Protein AF-A0A2N2BFA3-F1 (afdb_monomer_lite)

Foldseek 3Di:
DVVLVVLVVVDDPSVVVSVVVCVVCCVVPNPVPPDVVVLVPDPCNVVVVVVCVVVD

Radius of gyration: 12.0 Å; chains: 1; bounding box: 28×23×29 Å

Structure (mmCIF, N/CA/C/O backbone):
data_AF-A0A2N2BFA3-F1
#
_entry.id   AF-A0A2N2BFA3-F1
#
loop_
_atom_site.group_PDB
_atom_site.id
_atom_site.type_symbol
_atom_site.label_atom_id
_atom_site.label_alt_id
_atom_site.label_comp_id
_atom_site.label_asym_id
_atom_site.label_entity_id
_atom_site.label_seq_id
_atom_site.pdbx_PDB_ins_code
_atom_site.Cartn_x
_atom_site.Cartn_y
_atom_site.Cartn_z
_atom_site.occupancy
_atom_site.B_iso_or_equiv
_atom_site.auth_seq_id
_atom_site.auth_comp_id
_atom_site.auth_asym_id
_atom_site.auth_atom_id
_atom_site.pdbx_PDB_model_num
ATOM 1 N N . VAL A 1 1 ? 2.489 -9.758 1.254 1.00 82.56 1 VAL A N 1
ATOM 2 C CA . VAL A 1 1 ? 3.365 -8.600 0.936 1.00 82.56 1 VAL A CA 1
ATOM 3 C C . VAL A 1 1 ? 4.163 -8.832 -0.338 1.00 82.56 1 VAL A C 1
ATOM 5 O O . VAL A 1 1 ? 4.101 -7.987 -1.217 1.00 82.56 1 VAL A O 1
ATOM 8 N N . GLU A 1 2 ? 4.839 -9.977 -0.483 1.00 93.31 2 GLU A N 1
ATOM 9 C CA . GLU A 1 2 ? 5.628 -10.318 -1.681 1.00 93.31 2 GLU A CA 1
ATOM 10 C C . GLU A 1 2 ? 4.880 -10.092 -3.005 1.00 93.31 2 GLU A C 1
ATOM 12 O O . GLU A 1 2 ? 5.408 -9.422 -3.885 1.00 93.31 2 GLU A O 1
ATOM 17 N N . ALA A 1 3 ? 3.618 -10.521 -3.113 1.00 94.56 3 ALA A N 1
ATOM 18 C CA . ALA A 1 3 ? 2.806 -10.297 -4.315 1.00 94.56 3 ALA A CA 1
ATOM 19 C C . ALA A 1 3 ? 2.657 -8.809 -4.707 1.00 94.56 3 ALA A C 1
ATOM 21 O O . ALA A 1 3 ? 2.700 -8.484 -5.890 1.00 94.56 3 ALA A O 1
ATOM 22 N N . LEU A 1 4 ? 2.525 -7.896 -3.734 1.00 95.19 4 LEU A N 1
ATOM 23 C CA . LEU A 1 4 ? 2.436 -6.452 -3.997 1.00 95.19 4 LEU A CA 1
ATOM 24 C C . LEU A 1 4 ? 3.777 -5.888 -4.487 1.00 95.19 4 LEU A C 1
ATOM 26 O O . LEU A 1 4 ? 3.795 -5.084 -5.417 1.00 95.19 4 LEU A O 1
ATOM 30 N N . VAL A 1 5 ? 4.892 -6.352 -3.911 1.00 96.19 5 VAL A N 1
ATOM 31 C CA . VAL A 1 5 ? 6.251 -5.951 -4.320 1.00 96.19 5 VAL A CA 1
ATOM 32 C C . VAL A 1 5 ? 6.556 -6.435 -5.737 1.00 96.19 5 VAL A C 1
ATOM 34 O O . VAL A 1 5 ? 6.980 -5.648 -6.580 1.00 96.19 5 VAL A O 1
ATOM 37 N N . GLN A 1 6 ? 6.286 -7.710 -6.027 1.00 98.19 6 GLN A N 1
ATOM 38 C CA . GLN A 1 6 ? 6.516 -8.285 -7.353 1.00 98.19 6 GLN A CA 1
ATOM 39 C C . GLN A 1 6 ? 5.643 -7.614 -8.420 1.00 98.19 6 GLN A C 1
ATOM 41 O O . GLN A 1 6 ? 6.127 -7.298 -9.504 1.00 98.19 6 GLN A O 1
ATOM 46 N N . ASN A 1 7 ? 4.380 -7.306 -8.104 1.00 97.81 7 ASN A N 1
ATOM 47 C CA . ASN A 1 7 ? 3.518 -6.538 -9.001 1.00 97.81 7 ASN A CA 1
ATOM 48 C C . ASN A 1 7 ? 4.068 -5.132 -9.300 1.00 97.81 7 ASN A C 1
ATOM 50 O O . ASN A 1 7 ? 3.973 -4.683 -10.443 1.00 97.81 7 ASN A O 1
ATOM 54 N N . ALA A 1 8 ? 4.632 -4.442 -8.302 1.00 97.25 8 ALA A N 1
ATOM 55 C CA . ALA A 1 8 ? 5.244 -3.132 -8.511 1.00 97.25 8 ALA A CA 1
ATOM 56 C C . ALA A 1 8 ? 6.456 -3.225 -9.453 1.00 97.25 8 ALA A C 1
ATOM 58 O O . ALA A 1 8 ? 6.547 -2.447 -10.403 1.00 97.25 8 ALA A O 1
ATOM 59 N N . TYR A 1 9 ? 7.336 -4.213 -9.248 1.00 98.06 9 TYR A N 1
ATOM 60 C CA . TYR A 1 9 ? 8.497 -4.443 -10.116 1.00 98.06 9 TYR A CA 1
ATOM 61 C C . TYR A 1 9 ? 8.133 -4.882 -11.536 1.00 98.06 9 TYR A C 1
ATOM 63 O O . TYR A 1 9 ? 8.863 -4.561 -12.470 1.00 98.06 9 TYR A O 1
ATOM 71 N N . ALA A 1 10 ? 6.998 -5.557 -11.726 1.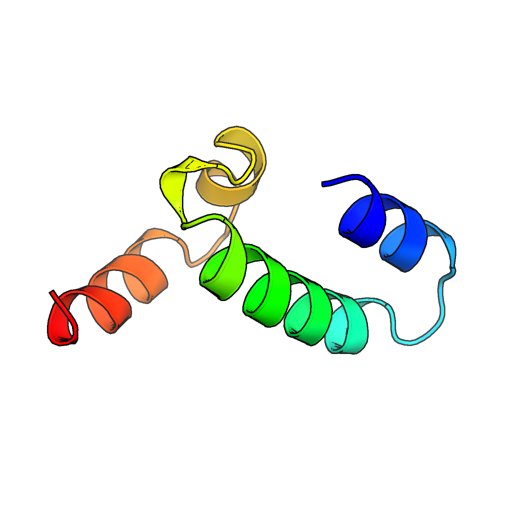00 98.00 10 ALA A N 1
ATOM 72 C CA . ALA A 1 10 ? 6.522 -5.948 -13.051 1.00 98.00 10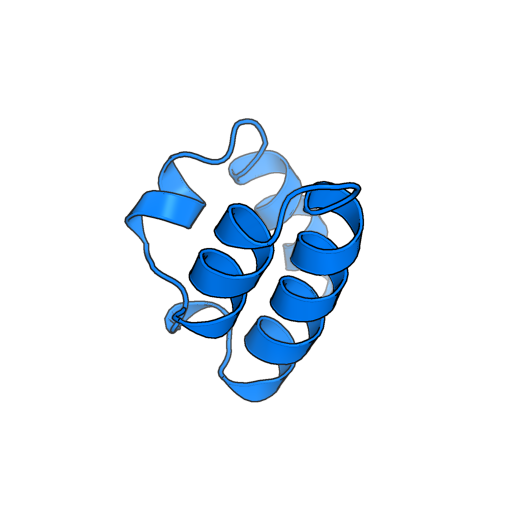 ALA A CA 1
ATOM 73 C C . ALA A 1 10 ? 6.173 -4.749 -13.964 1.00 98.00 10 ALA A C 1
ATOM 75 O O . ALA A 1 10 ? 6.042 -4.927 -15.174 1.00 98.00 10 ALA A O 1
ATOM 76 N N . GLY A 1 11 ? 6.035 -3.533 -13.418 1.00 96.50 11 GLY A N 1
ATOM 77 C CA . GLY A 1 11 ? 5.800 -2.313 -14.196 1.00 96.50 11 GLY A CA 1
ATOM 78 C C . GLY A 1 11 ? 4.442 -2.278 -14.911 1.00 96.50 11 GLY A C 1
ATOM 79 O O . GLY A 1 11 ? 3.488 -2.943 -14.506 1.00 96.50 11 GLY A O 1
ATOM 80 N N . GLY A 1 12 ? 4.321 -1.471 -15.970 1.00 97.00 12 GLY A N 1
ATOM 81 C CA . GLY A 1 12 ? 3.045 -1.243 -16.665 1.00 97.00 12 GLY A CA 1
ATOM 82 C C . GLY A 1 12 ? 1.990 -0.629 -15.736 1.00 97.00 12 GLY A C 1
ATOM 83 O O . GLY A 1 12 ? 2.323 0.184 -14.877 1.00 97.00 12 GLY A O 1
ATOM 84 N N . ASP A 1 13 ? 0.727 -1.046 -15.863 1.00 97.44 13 ASP A N 1
ATOM 85 C CA . ASP A 1 13 ? -0.334 -0.637 -14.926 1.00 97.44 13 ASP A CA 1
ATOM 86 C C . ASP A 1 13 ? -0.277 -1.432 -13.606 1.00 97.44 13 ASP A C 1
ATOM 88 O O . ASP A 1 13 ? -1.128 -2.268 -13.287 1.00 97.44 13 ASP A O 1
ATOM 92 N N . SER A 1 14 ? 0.808 -1.232 -12.859 1.00 97.50 14 SER A N 1
ATOM 93 C CA . SER A 1 14 ? 1.014 -1.863 -11.556 1.00 97.50 14 SER A CA 1
ATOM 94 C C . SER A 1 14 ? 0.096 -1.285 -10.480 1.00 97.50 14 SER A C 1
ATOM 96 O O . SER A 1 14 ? -0.198 -1.984 -9.512 1.00 97.50 14 SER A O 1
ATOM 98 N N . ALA A 1 15 ? -0.407 -0.060 -10.658 1.00 97.06 15 ALA A N 1
ATOM 99 C CA . ALA A 1 15 ? -1.332 0.576 -9.729 1.00 97.06 15 ALA A CA 1
ATOM 100 C C . ALA A 1 15 ? -2.680 -0.160 -9.689 1.00 97.06 15 ALA A C 1
ATOM 102 O O . ALA A 1 15 ? -3.091 -0.613 -8.618 1.00 97.06 15 ALA A O 1
ATOM 103 N N . ALA A 1 16 ? -3.329 -0.368 -10.843 1.00 97.81 16 ALA A N 1
ATOM 104 C CA . ALA A 1 16 ? -4.623 -1.050 -10.884 1.00 97.81 16 ALA A CA 1
ATOM 105 C C . ALA A 1 16 ? -4.520 -2.505 -10.405 1.00 97.81 16 ALA A C 1
ATOM 107 O O . ALA A 1 16 ? -5.328 -2.964 -9.597 1.00 97.81 16 ALA A O 1
ATOM 108 N N . ARG A 1 17 ? -3.488 -3.242 -10.836 1.00 97.56 17 ARG A N 1
ATOM 109 C CA . ARG A 1 17 ? -3.263 -4.615 -10.351 1.00 97.56 17 ARG A CA 1
ATOM 110 C C . ARG A 1 17 ? -2.919 -4.662 -8.866 1.00 97.56 17 ARG A C 1
ATOM 112 O O . ARG A 1 17 ? -3.385 -5.556 -8.165 1.00 97.56 17 ARG A O 1
ATOM 119 N N . GLY A 1 18 ? -2.139 -3.698 -8.381 1.00 96.81 18 GLY A N 1
ATOM 120 C CA . GLY A 1 18 ? -1.795 -3.569 -6.968 1.00 96.81 18 GLY A CA 1
ATOM 121 C C . GLY A 1 18 ? -3.038 -3.401 -6.099 1.00 96.81 18 GLY A C 1
ATOM 122 O O . GLY A 1 18 ? -3.132 -4.046 -5.058 1.00 96.81 18 GLY A O 1
ATOM 123 N N . MET A 1 19 ? -4.025 -2.631 -6.570 1.00 96.19 19 MET A N 1
ATOM 124 C CA . MET A 1 19 ? -5.326 -2.496 -5.913 1.00 96.19 19 MET A CA 1
ATOM 125 C C . MET A 1 19 ? -6.042 -3.849 -5.785 1.00 96.19 19 MET A C 1
ATOM 127 O O . MET A 1 19 ? -6.410 -4.233 -4.677 1.00 96.19 19 MET A O 1
ATOM 131 N N . TYR A 1 20 ? -6.185 -4.609 -6.877 1.00 96.94 20 TYR A N 1
ATOM 132 C CA . TYR A 1 20 ? -6.841 -5.924 -6.831 1.00 96.94 20 TYR A CA 1
ATOM 133 C C . TYR A 1 20 ? -6.109 -6.922 -5.926 1.00 96.94 20 TYR A C 1
ATOM 135 O O . TYR A 1 20 ? -6.740 -7.611 -5.125 1.00 96.94 20 TYR A O 1
ATOM 143 N N . ILE A 1 21 ? -4.775 -6.978 -6.008 1.00 95.69 21 ILE A N 1
ATOM 144 C CA . ILE A 1 21 ? -3.959 -7.833 -5.135 1.00 95.69 21 ILE A CA 1
ATOM 145 C C . ILE A 1 21 ? -4.159 -7.429 -3.669 1.00 95.69 21 ILE A C 1
ATOM 147 O O . ILE A 1 21 ? -4.343 -8.295 -2.818 1.00 95.69 21 ILE A O 1
ATOM 151 N N . GLY A 1 22 ? -4.156 -6.127 -3.371 1.00 93.62 22 GLY A N 1
ATOM 152 C CA . GLY A 1 22 ? -4.387 -5.594 -2.029 1.00 93.62 22 GLY A CA 1
ATOM 153 C C . GLY A 1 22 ? -5.758 -5.974 -1.470 1.00 93.62 22 GLY A C 1
ATOM 154 O O . GLY A 1 22 ? -5.832 -6.430 -0.333 1.00 93.62 22 GLY A O 1
ATOM 155 N N . MET A 1 23 ? -6.818 -5.867 -2.280 1.00 93.25 23 MET A N 1
ATOM 156 C CA . MET A 1 23 ? -8.179 -6.268 -1.901 1.00 93.25 23 MET A CA 1
ATOM 157 C C . MET A 1 23 ? -8.260 -7.760 -1.553 1.00 93.25 23 MET A C 1
ATOM 159 O O . MET A 1 23 ? -8.751 -8.114 -0.482 1.00 93.25 23 MET A O 1
ATOM 163 N N . VAL A 1 24 ? -7.741 -8.636 -2.423 1.00 94.44 24 VAL A N 1
ATOM 164 C CA . VAL A 1 24 ? -7.774 -10.093 -2.206 1.00 94.44 24 VAL A CA 1
ATOM 165 C C . VAL A 1 24 ? -6.952 -10.485 -0.983 1.00 94.44 24 VAL A C 1
ATOM 167 O O . VAL A 1 24 ? -7.425 -11.253 -0.147 1.00 94.44 24 VAL A O 1
ATOM 170 N N . LEU A 1 25 ? -5.733 -9.952 -0.853 1.00 92.88 25 LEU A N 1
ATOM 171 C CA . LEU A 1 25 ? -4.894 -10.241 0.305 1.00 92.88 25 LEU A CA 1
ATOM 172 C C . LEU A 1 25 ? -5.559 -9.743 1.586 1.00 92.88 25 LEU A C 1
ATOM 174 O O . LEU A 1 25 ? -5.708 -10.539 2.502 1.00 92.88 25 LEU A O 1
ATOM 178 N N . GLY A 1 26 ? -6.006 -8.485 1.635 1.00 90.81 26 GLY A N 1
ATOM 179 C CA . GLY A 1 26 ? -6.661 -7.900 2.807 1.00 90.81 26 GLY A CA 1
ATOM 180 C C . GLY A 1 26 ? -7.883 -8.695 3.269 1.00 90.81 26 GLY A C 1
ATOM 181 O O . GLY A 1 26 ? -8.005 -8.971 4.460 1.00 90.81 26 GLY A O 1
ATOM 182 N N . ALA A 1 27 ? -8.730 -9.145 2.338 1.00 91.25 27 ALA A N 1
ATOM 183 C CA . ALA A 1 27 ? -9.880 -9.994 2.651 1.00 91.25 27 ALA A CA 1
ATOM 184 C C . ALA A 1 27 ? -9.475 -11.390 3.160 1.00 91.25 27 ALA A C 1
ATOM 186 O O . ALA A 1 27 ? -10.126 -11.937 4.045 1.00 91.25 27 ALA A O 1
ATOM 187 N N . TYR A 1 28 ? -8.399 -11.970 2.618 1.00 93.50 28 TYR A N 1
ATOM 188 C CA . TYR A 1 28 ? -7.942 -13.312 2.983 1.00 93.50 28 TYR A CA 1
ATOM 189 C C . TYR A 1 28 ? -7.195 -13.364 4.324 1.00 93.50 28 TYR A C 1
ATOM 191 O O . TYR A 1 28 ? -7.419 -14.275 5.115 1.00 93.50 28 TYR A O 1
ATOM 199 N N . MET A 1 29 ? -6.282 -12.419 4.578 1.00 91.50 29 MET A N 1
ATOM 200 C CA . MET A 1 29 ? -5.417 -12.441 5.770 1.00 91.50 29 MET A CA 1
ATOM 201 C C . MET A 1 29 ? -5.868 -11.506 6.895 1.00 91.50 29 MET A C 1
ATOM 203 O O . MET A 1 29 ? -5.347 -11.613 8.005 1.00 91.50 29 MET A O 1
ATOM 207 N N . GLY A 1 30 ? -6.812 -10.605 6.621 1.00 88.25 30 GLY A N 1
ATOM 208 C CA . GLY A 1 30 ? -7.212 -9.536 7.530 1.00 88.25 30 GLY A CA 1
ATOM 209 C C . GLY A 1 30 ? -6.290 -8.315 7.455 1.00 88.25 30 GLY A C 1
ATOM 210 O O . GLY A 1 30 ? -5.094 -8.413 7.164 1.00 88.25 30 GLY A 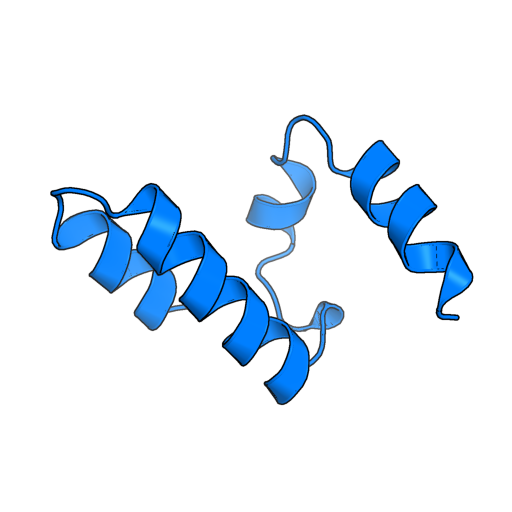O 1
ATOM 211 N N . TYR A 1 31 ? -6.862 -7.145 7.742 1.00 83.06 31 TYR A N 1
ATOM 212 C CA . TYR A 1 31 ? -6.187 -5.846 7.666 1.00 83.06 31 TYR A CA 1
ATOM 213 C C . TYR A 1 31 ? -4.929 -5.761 8.547 1.00 83.06 31 TYR A C 1
ATOM 215 O O . TYR A 1 31 ? -3.882 -5.313 8.080 1.00 83.06 31 TYR A O 1
ATOM 223 N N . ASP A 1 32 ? -4.983 -6.294 9.771 1.00 86.25 32 ASP A N 1
ATOM 224 C CA . ASP A 1 32 ? -3.890 -6.228 10.758 1.00 86.25 32 ASP A CA 1
ATOM 225 C C . ASP A 1 32 ? -2.614 -6.979 10.343 1.00 86.25 32 ASP A C 1
ATOM 227 O O . ASP A 1 32 ? -1.574 -6.876 10.997 1.00 86.25 32 ASP A O 1
ATOM 231 N N . LYS A 1 33 ? -2.680 -7.783 9.274 1.00 88.81 33 LYS A N 1
ATOM 232 C CA . LYS A 1 33 ? -1.535 -8.527 8.733 1.00 88.81 33 LYS A CA 1
ATOM 233 C C . LYS A 1 33 ? -0.815 -7.788 7.604 1.00 88.81 33 LYS A C 1
ATOM 235 O O . LYS A 1 33 ? 0.237 -8.254 7.156 1.00 88.81 33 LYS A O 1
ATOM 240 N N . LEU A 1 34 ? -1.340 -6.653 7.139 1.00 88.12 34 LEU A N 1
ATOM 241 C CA . LEU A 1 34 ? -0.644 -5.792 6.184 1.00 88.12 34 LEU A CA 1
ATOM 242 C C . LEU A 1 34 ? 0.508 -5.033 6.875 1.00 88.12 34 LEU A C 1
ATOM 244 O O . LEU A 1 34 ? 0.439 -4.765 8.074 1.00 88.12 34 LEU A O 1
ATOM 248 N N . PRO A 1 35 ? 1.589 -4.671 6.155 1.00 91.12 35 PR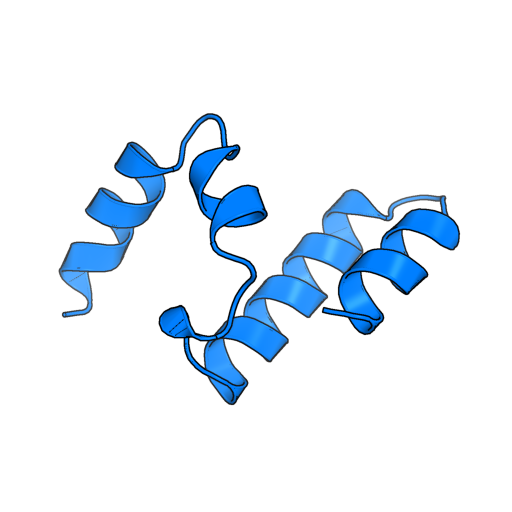O A N 1
ATOM 249 C CA . PRO A 1 35 ? 2.696 -3.927 6.748 1.00 91.12 35 PRO A CA 1
ATOM 250 C C . PRO A 1 35 ? 2.219 -2.578 7.288 1.00 91.12 35 PRO A C 1
ATOM 252 O O . PRO A 1 35 ? 1.820 -1.709 6.513 1.00 91.12 35 PRO A O 1
ATOM 255 N N . SER A 1 36 ? 2.313 -2.381 8.604 1.00 91.12 36 SER A N 1
ATOM 256 C CA . SER A 1 36 ? 1.827 -1.167 9.270 1.00 91.12 36 SER A CA 1
ATOM 257 C C . SER A 1 36 ? 2.425 0.102 8.671 1.00 91.12 36 SER A C 1
ATOM 259 O O . SER A 1 36 ? 1.696 1.043 8.402 1.00 91.12 36 SER A O 1
ATOM 261 N N . LYS A 1 37 ? 3.724 0.105 8.346 1.00 94.00 37 LYS A N 1
ATOM 262 C CA . LYS A 1 37 ? 4.371 1.249 7.690 1.00 94.00 37 LYS A CA 1
ATOM 263 C C . LYS A 1 37 ? 3.687 1.656 6.380 1.00 94.00 37 LYS A C 1
ATOM 265 O O . LYS A 1 37 ? 3.540 2.840 6.122 1.00 94.00 37 LYS A O 1
ATOM 270 N N . TRP A 1 38 ? 3.265 0.696 5.557 1.00 93.00 38 TRP A N 1
ATOM 271 C CA . TRP A 1 38 ? 2.618 1.004 4.276 1.00 93.00 38 TRP A CA 1
ATOM 272 C C . TRP A 1 38 ? 1.242 1.622 4.467 1.00 93.00 38 TRP A C 1
ATOM 274 O O . TRP A 1 38 ? 0.866 2.498 3.703 1.00 93.00 38 TRP A O 1
ATOM 284 N N . ILE A 1 39 ? 0.517 1.165 5.484 1.00 92.12 39 ILE A N 1
ATOM 285 C CA . ILE A 1 39 ? -0.773 1.722 5.875 1.00 92.12 39 ILE A CA 1
ATOM 286 C C . ILE A 1 39 ? -0.601 3.132 6.448 1.00 92.12 39 ILE A C 1
ATOM 288 O O . ILE A 1 39 ? -1.327 4.040 6.061 1.00 92.12 39 ILE A O 1
ATOM 292 N N . GLU A 1 40 ? 0.378 3.321 7.334 1.00 95.25 40 GLU A N 1
ATOM 293 C CA . GLU A 1 40 ? 0.689 4.611 7.956 1.00 95.25 40 GLU A CA 1
ATOM 294 C C . GLU A 1 40 ? 1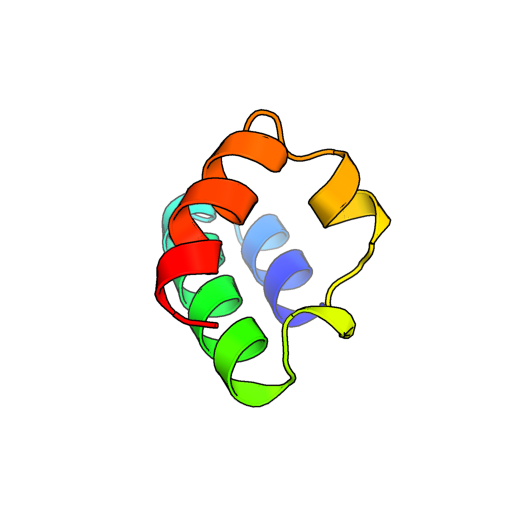.131 5.668 6.938 1.00 95.25 40 GLU A C 1
ATOM 296 O O . GLU A 1 40 ? 0.789 6.837 7.090 1.00 95.25 40 GLU A O 1
ATOM 301 N N . ASP A 1 41 ? 1.816 5.252 5.872 1.00 96.06 41 ASP A N 1
ATOM 302 C CA . ASP A 1 41 ? 2.275 6.138 4.800 1.00 96.06 41 ASP A CA 1
ATOM 303 C C . ASP A 1 41 ? 1.171 6.436 3.745 1.00 96.06 41 ASP A C 1
ATOM 305 O O . ASP A 1 41 ? 1.420 7.172 2.788 1.00 96.06 41 ASP A O 1
ATOM 309 N N . LEU A 1 42 ? -0.055 5.891 3.872 1.00 95.31 42 LEU A N 1
ATOM 310 C CA . LEU A 1 42 ? -1.161 6.212 2.955 1.00 95.31 42 LEU A CA 1
ATOM 311 C C . LEU A 1 42 ? -1.655 7.651 3.162 1.00 95.31 42 LEU A C 1
ATOM 313 O O . LEU A 1 42 ? -2.186 7.992 4.216 1.00 95.31 42 LEU A O 1
ATOM 317 N N . ASN A 1 43 ? -1.631 8.456 2.095 1.00 97.88 43 ASN A N 1
ATOM 318 C CA . ASN A 1 43 ? -2.109 9.848 2.111 1.00 97.88 43 ASN A CA 1
ATOM 319 C C . ASN A 1 43 ? -3.539 10.020 2.658 1.00 97.88 43 ASN A C 1
ATOM 321 O O . ASN A 1 43 ? -3.843 11.036 3.270 1.00 97.88 43 ASN A O 1
ATOM 325 N N . ALA A 1 44 ? -4.420 9.049 2.405 1.00 97.06 44 ALA A N 1
ATOM 326 C CA . ALA A 1 44 ? -5.827 9.084 2.805 1.00 97.06 44 ALA A CA 1
ATOM 327 C C . ALA A 1 44 ? -6.168 8.014 3.856 1.00 97.06 44 ALA A C 1
ATOM 329 O O . ALA A 1 44 ? -7.317 7.580 3.929 1.00 97.06 44 ALA A O 1
ATOM 330 N N . LYS A 1 45 ? -5.181 7.555 4.643 1.00 94.81 45 LYS A N 1
ATOM 331 C CA . LYS A 1 45 ? -5.350 6.482 5.637 1.00 94.81 45 LYS A CA 1
ATOM 332 C C . LYS A 1 45 ? -6.583 6.688 6.516 1.00 94.81 45 LYS A C 1
ATOM 334 O O . LYS A 1 45 ? -7.421 5.796 6.608 1.00 94.81 45 LYS A O 1
ATOM 339 N N . ASP A 1 46 ? -6.697 7.863 7.131 1.00 96.12 46 ASP A N 1
ATOM 340 C CA . ASP A 1 46 ? -7.754 8.144 8.105 1.00 96.12 46 ASP A CA 1
ATOM 341 C C . ASP A 1 46 ? -9.134 8.199 7.439 1.00 96.12 46 ASP A C 1
ATOM 343 O O . ASP A 1 46 ? -10.074 7.591 7.941 1.00 96.12 46 ASP A O 1
ATOM 347 N N . THR A 1 47 ? -9.241 8.812 6.254 1.00 97.69 47 THR A N 1
ATOM 348 C CA . THR A 1 47 ? -10.482 8.833 5.459 1.00 97.69 47 THR A CA 1
ATOM 349 C C . THR A 1 47 ? -10.923 7.431 5.043 1.00 97.69 47 THR A C 1
ATOM 351 O O . THR A 1 47 ? -12.105 7.105 5.111 1.00 97.69 47 THR A O 1
ATOM 354 N N . ILE A 1 48 ? -9.986 6.578 4.617 1.00 93.94 48 ILE A N 1
ATOM 355 C CA . ILE A 1 48 ? -10.289 5.187 4.255 1.00 93.94 48 ILE A CA 1
ATOM 356 C C . ILE A 1 48 ? -10.747 4.411 5.493 1.00 93.94 48 ILE A C 1
ATOM 358 O O . ILE A 1 48 ? -11.718 3.663 5.418 1.00 93.94 48 ILE A O 1
ATOM 362 N N . LYS A 1 49 ? -10.079 4.600 6.637 1.00 92.50 49 LYS A N 1
ATOM 363 C CA . LYS A 1 49 ? -10.437 3.934 7.893 1.00 92.50 49 LYS A CA 1
ATOM 364 C C . LYS A 1 49 ? -11.828 4.349 8.377 1.00 92.50 49 LYS A C 1
ATOM 366 O O . LYS A 1 49 ? -12.614 3.492 8.765 1.00 92.50 49 LYS A O 1
ATOM 371 N N . GLU A 1 50 ? -12.155 5.635 8.294 1.00 96.00 50 GLU A N 1
ATOM 372 C CA . GLU A 1 50 ? -13.498 6.145 8.577 1.00 96.00 50 GLU A CA 1
ATOM 373 C C . GLU A 1 50 ? -14.541 5.520 7.641 1.00 96.00 50 GLU A C 1
ATOM 375 O O . GLU A 1 50 ? -15.559 5.016 8.110 1.00 96.00 50 GLU A O 1
ATOM 380 N N . ALA A 1 51 ? -14.262 5.453 6.336 1.00 94.75 51 ALA A N 1
ATOM 381 C CA . ALA A 1 51 ? -15.165 4.825 5.372 1.00 94.75 51 ALA A CA 1
ATOM 382 C C . ALA A 1 51 ? -15.383 3.323 5.633 1.00 94.75 51 ALA A C 1
ATOM 384 O O . ALA A 1 51 ? -16.454 2.805 5.329 1.00 94.75 51 ALA A O 1
ATOM 385 N N . LEU A 1 52 ? -14.391 2.622 6.191 1.00 9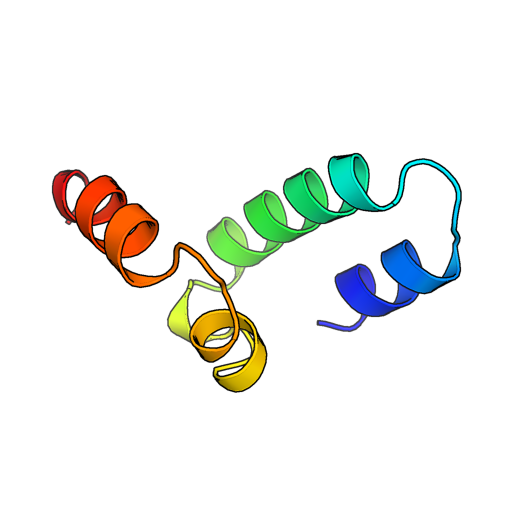0.69 52 LEU A N 1
ATOM 386 C CA . LEU A 1 52 ? -14.502 1.207 6.555 1.00 90.69 52 LEU A CA 1
ATOM 387 C C . LEU A 1 52 ? -15.265 0.973 7.865 1.00 90.69 52 LEU A C 1
ATOM 389 O O . LEU A 1 52 ? -15.871 -0.084 8.006 1.00 90.69 52 LEU A O 1
ATOM 393 N N . SER A 1 53 ? -15.294 1.947 8.783 1.00 92.19 53 SER A N 1
ATOM 394 C CA . SER A 1 53 ? -15.966 1.812 10.090 1.00 92.19 53 SER A CA 1
ATOM 395 C C . SER A 1 53 ? -17.467 1.504 10.009 1.00 92.19 53 SER A C 1
ATOM 397 O O . SER A 1 53 ? -18.050 1.028 10.972 1.00 92.19 53 SER A O 1
ATOM 399 N N . VAL A 1 54 ? -18.107 1.723 8.854 1.00 94.38 54 VAL A N 1
ATOM 400 C CA . VAL A 1 54 ? -19.522 1.370 8.630 1.00 94.38 54 VAL A CA 1
ATOM 401 C C . VAL A 1 54 ? -19.765 -0.141 8.522 1.00 94.38 54 VAL A C 1
ATOM 403 O O . VAL A 1 54 ? -20.917 -0.571 8.513 1.00 94.38 54 VAL A O 1
ATOM 406 N N . PHE A 1 55 ? -18.699 -0.930 8.371 1.00 84.81 55 PHE A N 1
ATOM 407 C CA . PHE A 1 55 ? -18.739 -2.388 8.247 1.00 84.81 55 PHE A CA 1
ATOM 408 C C . PHE A 1 55 ? -18.301 -3.119 9.529 1.00 84.81 55 PHE A C 1
ATOM 410 O O . PHE A 1 55 ? -18.291 -4.351 9.529 1.00 84.81 55 PHE A O 1
ATOM 417 N N . GLU A 1 56 ? -17.932 -2.381 10.582 1.00 69.94 56 GLU A N 1
ATOM 418 C CA . GLU A 1 56 ? -17.633 -2.893 11.932 1.00 69.94 56 GLU A CA 1
ATOM 419 C C . GLU A 1 56 ? -18.892 -2.887 12.814 1.00 69.94 56 GLU A C 1
ATOM 421 O O . GLU A 1 56 ? -19.067 -3.863 13.580 1.00 69.94 56 GLU A O 1
#

pLDDT: mean 93.47, std 4.92, range [69.94, 98.19]

Sequence (56 aa):
VEALVQNAYAGGDSAARGMYIGMVLGAYMGYDKLPSKWIEDLNAKDTIKEALSVFE

Secondary structure (DSSP, 8-state):
-HHHHHHHHT-SSHHHHHHHHHHHHHHHH-GGGS-HHHHHT-TTHHHHHHHHGGG-